Protein AF-A0A9P7ND23-F1 (afdb_monomer)

Secondary structure (DSSP, 8-state):
-------PPP-----------SEEEEEEEPSSSSEEEEEEE--GGGTT-B-HHHHHHHHHHHHHHHTTB-TTS-B-S------SSSS----EEEEEEEES-TT-S---B-HHHHTT--HHHHS--

Foldseek 3Di:
DDDDDDDDDDDDDDDDPPDDDQWDWDWAADPPAATAIEIAGEDQVQQSADDPRSVVVVVVVVVLLVVQADPVRDGPQPADDDPDDDDTRHHHPHYHYAHPHPVHSHPYHDVVVVVPDDPVRVDDD

Organism: NCBI:txid123648

Radius of gyration: 22.64 Å; Cα contacts (8 Å, |Δi|>4): 163; chains: 1; bounding box: 52×39×77 Å

Mean predicted aligned error: 10.16 Å

InterPro domains:
  IPR029045 ClpP/crotonase-like domain superfamily [SSF52096] (28-118)

pLDDT: mean 84.38, std 15.77, range [47.84, 98.0]

Structure (mmCIF, N/CA/C/O backbone):
data_AF-A0A9P7ND23-F1
#
_entry.id   AF-A0A9P7ND23-F1
#
loop_
_atom_site.group_PDB
_atom_site.id
_atom_site.type_symbol
_atom_site.label_atom_id
_atom_site.label_alt_id
_atom_site.label_comp_id
_atom_site.label_asym_id
_atom_site.label_entity_id
_atom_site.label_seq_id
_atom_site.pdbx_PDB_ins_code
_atom_site.Cartn_x
_atom_site.Cartn_y
_atom_site.Cartn_z
_atom_site.occupancy
_atom_site.B_iso_or_equiv
_atom_site.auth_seq_id
_atom_site.auth_comp_id
_atom_site.auth_asym_id
_atom_site.auth_atom_id
_atom_site.pdbx_PDB_model_num
ATOM 1 N N . MET A 1 1 ? 38.650 -11.842 58.873 1.00 49.19 1 MET A N 1
ATOM 2 C CA . MET A 1 1 ? 38.362 -11.085 57.631 1.00 49.19 1 MET A CA 1
ATOM 3 C C . MET A 1 1 ? 36.852 -11.036 57.439 1.00 49.19 1 MET A C 1
ATOM 5 O O . MET A 1 1 ? 36.263 -12.109 57.477 1.00 49.19 1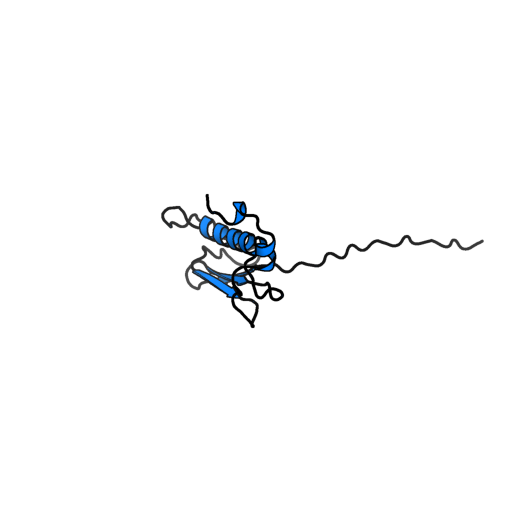 MET A O 1
ATOM 9 N N . PRO A 1 2 ? 36.202 -9.866 57.291 1.00 47.84 2 PRO A N 1
ATOM 10 C CA . PRO A 1 2 ? 34.762 -9.821 57.058 1.00 47.84 2 PRO A CA 1
ATOM 11 C C . PRO A 1 2 ? 34.450 -9.952 55.553 1.00 47.84 2 PRO A C 1
ATOM 13 O O . PRO A 1 2 ? 35.227 -9.461 54.726 1.00 47.84 2 PRO A O 1
ATOM 16 N N . PRO A 1 3 ? 33.336 -10.597 55.164 1.00 52.94 3 PRO A N 1
ATOM 17 C CA . PRO A 1 3 ? 32.960 -10.725 53.762 1.00 52.94 3 PRO A CA 1
ATOM 18 C C . PRO A 1 3 ? 32.367 -9.409 53.237 1.00 52.94 3 PRO A C 1
ATOM 20 O O . PRO A 1 3 ? 31.492 -8.801 53.850 1.00 52.94 3 PRO A O 1
ATOM 23 N N . ARG A 1 4 ? 32.853 -8.958 52.075 1.00 57.47 4 ARG A N 1
ATOM 24 C CA . ARG A 1 4 ? 32.335 -7.784 51.358 1.00 57.47 4 ARG A CA 1
ATOM 25 C C . ARG A 1 4 ? 31.085 -8.168 50.566 1.00 57.47 4 ARG A C 1
ATOM 27 O O . ARG A 1 4 ? 31.191 -8.825 49.533 1.00 57.47 4 ARG A O 1
ATOM 34 N N . ILE A 1 5 ? 29.918 -7.720 51.021 1.00 62.22 5 ILE A N 1
ATOM 35 C CA . ILE A 1 5 ? 28.655 -7.844 50.285 1.00 62.22 5 ILE A CA 1
ATOM 36 C C . ILE A 1 5 ? 28.653 -6.797 49.163 1.00 62.22 5 ILE A C 1
ATOM 38 O O . ILE A 1 5 ? 28.685 -5.594 49.418 1.00 62.22 5 ILE A O 1
ATOM 42 N N . ARG A 1 6 ? 28.668 -7.258 47.908 1.00 59.56 6 ARG A N 1
ATOM 43 C CA . ARG A 1 6 ? 28.548 -6.400 46.724 1.00 59.56 6 ARG A CA 1
ATOM 44 C C . ARG A 1 6 ? 27.066 -6.176 46.431 1.00 59.56 6 ARG A C 1
ATOM 46 O O . ARG A 1 6 ? 26.382 -7.099 46.002 1.00 59.56 6 ARG A O 1
ATOM 53 N N . PHE A 1 7 ? 26.583 -4.957 46.638 1.00 60.25 7 PHE A N 1
ATOM 54 C CA . PHE A 1 7 ? 25.264 -4.548 46.163 1.00 60.25 7 PHE A CA 1
ATOM 55 C C . PHE A 1 7 ? 25.325 -4.364 44.642 1.00 60.25 7 PHE A C 1
ATOM 57 O O . PHE A 1 7 ? 25.979 -3.448 44.144 1.00 60.25 7 PHE A O 1
ATOM 64 N N . ALA A 1 8 ? 24.690 -5.269 43.899 1.00 66.56 8 ALA A N 1
ATOM 65 C CA . ALA A 1 8 ? 24.500 -5.116 42.464 1.00 66.56 8 ALA A CA 1
ATOM 66 C C . ALA A 1 8 ? 23.408 -4.065 42.217 1.00 66.56 8 ALA A C 1
ATOM 68 O O . ALA A 1 8 ? 22.288 -4.200 42.710 1.00 66.56 8 ALA A O 1
ATOM 69 N N . LEU A 1 9 ? 23.731 -3.013 41.463 1.00 66.81 9 LEU A N 1
ATOM 70 C CA . LEU A 1 9 ? 22.736 -2.039 41.018 1.00 66.81 9 LEU A CA 1
ATOM 71 C C . LEU A 1 9 ? 21.774 -2.711 40.021 1.00 66.81 9 LEU A C 1
ATOM 73 O O . LEU A 1 9 ? 22.235 -3.446 39.141 1.00 66.81 9 LEU A O 1
ATOM 77 N N . PRO A 1 10 ? 20.454 -2.467 40.114 1.00 59.09 10 PRO A N 1
ATOM 78 C CA . PRO A 1 10 ? 19.498 -3.033 39.176 1.00 59.09 10 PRO A CA 1
ATOM 79 C C . PRO A 1 10 ? 19.748 -2.457 37.781 1.00 59.09 10 PRO A C 1
ATOM 81 O O . PRO A 1 10 ? 19.634 -1.256 37.532 1.00 59.09 10 PRO A O 1
ATOM 84 N N . ARG A 1 11 ? 20.105 -3.342 36.853 1.00 63.69 11 ARG A N 1
ATOM 85 C CA . ARG A 1 11 ? 20.298 -3.028 35.441 1.00 63.69 11 ARG A CA 1
ATOM 86 C C . ARG A 1 11 ? 18.915 -2.759 34.832 1.00 63.69 11 ARG A C 1
ATOM 88 O O . ARG A 1 11 ? 18.115 -3.681 34.704 1.00 63.69 11 ARG A O 1
ATOM 95 N N . ARG A 1 12 ? 18.604 -1.499 34.499 1.00 58.94 12 ARG A N 1
ATOM 96 C CA . ARG A 1 12 ? 17.378 -1.146 33.761 1.00 58.94 12 ARG A CA 1
ATOM 97 C C . ARG A 1 12 ? 17.427 -1.808 32.384 1.00 58.94 12 ARG A C 1
ATOM 99 O O . ARG A 1 12 ? 18.255 -1.447 31.553 1.00 58.94 12 ARG A O 1
ATOM 106 N N . VAL A 1 13 ? 16.553 -2.784 32.164 1.00 62.03 13 VAL A N 1
ATOM 107 C CA . VAL A 1 13 ? 16.319 -3.386 30.851 1.00 62.03 13 VAL A CA 1
ATOM 108 C C . VAL A 1 13 ? 15.270 -2.533 30.148 1.00 62.03 13 VAL A C 1
ATOM 110 O O . VAL A 1 13 ? 14.123 -2.470 30.586 1.00 62.03 13 VAL A O 1
ATOM 113 N N . PHE A 1 14 ? 15.666 -1.841 29.084 1.00 51.94 14 PHE A N 1
ATOM 114 C CA . PHE A 1 14 ? 14.721 -1.191 28.184 1.00 51.94 14 PHE A CA 1
ATOM 115 C C . PHE A 1 14 ? 14.143 -2.269 27.263 1.00 51.94 14 PHE A C 1
ATOM 117 O O . PHE A 1 14 ? 14.825 -2.752 26.362 1.00 51.94 14 PHE A O 1
ATOM 124 N N . TYR A 1 15 ? 12.905 -2.689 27.522 1.00 55.56 15 TYR A N 1
ATOM 125 C CA . TYR A 1 15 ? 12.157 -3.535 26.597 1.00 55.56 15 TYR A CA 1
ATOM 126 C C . TYR A 1 15 ? 11.681 -2.665 25.429 1.00 55.56 15 TYR A C 1
ATOM 128 O O . TYR A 1 15 ? 10.770 -1.856 25.585 1.00 55.56 15 TYR A O 1
ATOM 136 N N . SER A 1 16 ? 12.317 -2.812 24.267 1.00 52.41 16 SER A N 1
ATOM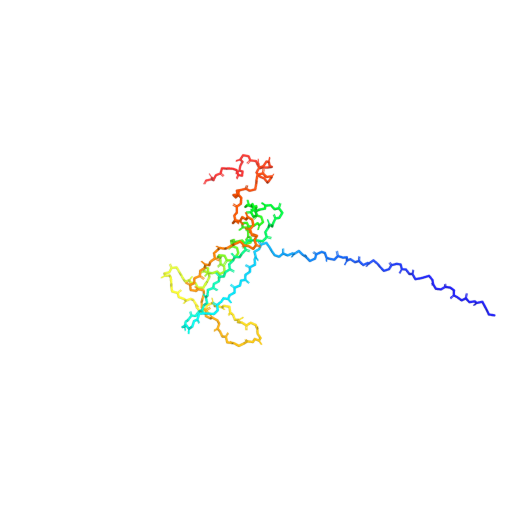 137 C CA . SER A 1 16 ? 11.774 -2.307 23.006 1.00 52.41 16 SER A CA 1
ATOM 138 C C . SER A 1 16 ? 10.685 -3.277 22.555 1.00 52.41 16 SER A C 1
ATOM 140 O O . SER A 1 16 ? 10.975 -4.434 22.253 1.00 52.41 16 SER A O 1
ATOM 142 N N . THR A 1 17 ? 9.423 -2.855 22.556 1.00 52.84 17 THR A N 1
ATOM 143 C CA . THR A 1 17 ? 8.368 -3.624 21.891 1.00 52.84 17 THR A CA 1
ATOM 144 C C . THR A 1 17 ? 8.593 -3.494 20.390 1.00 52.84 17 THR A C 1
ATOM 146 O O . THR A 1 17 ? 8.381 -2.416 19.832 1.00 52.84 17 THR A O 1
ATOM 149 N N . GLN A 1 18 ? 9.054 -4.568 19.745 1.00 56.03 18 GLN A N 1
ATOM 150 C CA . GLN A 1 18 ? 9.184 -4.625 18.292 1.00 56.03 18 GLN A CA 1
ATOM 151 C C . GLN A 1 18 ? 7.805 -4.329 17.689 1.00 56.03 18 GLN A C 1
ATOM 153 O O . GLN A 1 18 ? 6.852 -5.081 17.880 1.00 56.03 18 GLN A O 1
ATOM 158 N N . THR A 1 19 ? 7.671 -3.155 17.075 1.00 75.12 19 THR A N 1
ATOM 159 C CA . THR A 1 19 ? 6.424 -2.748 16.431 1.00 75.12 19 THR A CA 1
ATOM 160 C C . THR A 1 19 ? 6.444 -3.350 15.040 1.00 75.12 19 THR A C 1
ATOM 162 O O . THR A 1 19 ? 7.283 -2.980 14.222 1.00 75.12 19 THR A O 1
ATOM 165 N N . GLU A 1 20 ? 5.558 -4.314 14.803 1.00 84.56 20 GLU A N 1
ATOM 166 C CA . GLU A 1 20 ? 5.332 -4.876 13.473 1.00 84.56 20 GLU A CA 1
ATOM 167 C C . GLU A 1 20 ? 5.012 -3.752 12.473 1.00 84.56 20 GLU A C 1
ATOM 169 O O . GLU A 1 20 ? 4.304 -2.800 12.828 1.00 84.56 20 GLU A O 1
ATOM 174 N N . PRO A 1 21 ? 5.500 -3.841 11.226 1.00 93.50 21 PRO A N 1
ATOM 175 C CA . PRO A 1 21 ? 5.230 -2.818 10.231 1.00 93.50 21 PRO A CA 1
ATOM 176 C C . PRO A 1 21 ? 3.734 -2.781 9.890 1.00 93.50 21 PRO A C 1
ATOM 178 O O . PRO A 1 21 ? 3.061 -3.815 9.833 1.00 93.50 21 PRO A O 1
ATOM 181 N N . LEU A 1 22 ? 3.221 -1.571 9.640 1.00 95.69 22 LEU A N 1
ATOM 182 C CA . LEU A 1 22 ? 1.819 -1.341 9.264 1.00 95.69 22 LEU A CA 1
ATOM 183 C C . LEU A 1 22 ? 1.481 -1.923 7.883 1.00 95.69 22 LEU A C 1
ATOM 185 O O . LEU A 1 22 ? 0.323 -2.247 7.621 1.00 95.69 22 LEU A O 1
ATOM 189 N N . ILE A 1 23 ? 2.492 -2.042 7.019 1.00 96.94 23 ILE A N 1
ATOM 190 C CA . ILE A 1 23 ? 2.419 -2.640 5.688 1.00 96.94 23 ILE A CA 1
ATOM 191 C C . ILE A 1 23 ? 3.531 -3.675 5.587 1.00 96.94 23 ILE A C 1
ATOM 193 O O . ILE A 1 23 ? 4.695 -3.362 5.833 1.00 96.94 23 ILE A O 1
ATOM 197 N N . ARG A 1 24 ? 3.179 -4.908 5.235 1.00 96.31 24 ARG A N 1
ATOM 198 C CA . ARG A 1 24 ? 4.152 -5.951 4.908 1.00 96.31 24 ARG A CA 1
ATOM 199 C C . ARG A 1 24 ? 4.425 -5.905 3.414 1.00 96.31 24 ARG A C 1
ATOM 201 O O . ARG A 1 24 ? 3.486 -5.860 2.624 1.00 96.31 24 ARG A O 1
ATOM 208 N N . V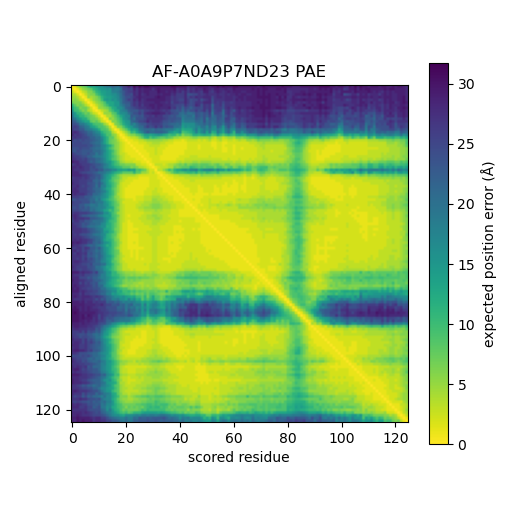AL A 1 25 ? 5.700 -5.903 3.046 1.00 95.75 25 VAL A N 1
ATOM 209 C CA . VAL A 1 25 ? 6.141 -5.841 1.651 1.00 95.75 25 VAL A CA 1
ATOM 210 C C . VAL A 1 25 ? 6.737 -7.187 1.274 1.00 95.75 25 VAL A C 1
ATOM 212 O O . VAL A 1 25 ? 7.714 -7.622 1.880 1.00 95.75 25 VAL A O 1
ATOM 215 N N . THR A 1 26 ? 6.166 -7.825 0.258 1.00 95.12 26 THR A N 1
ATOM 216 C CA . THR A 1 26 ? 6.697 -9.061 -0.325 1.00 95.12 26 THR A CA 1
ATOM 217 C C . THR A 1 26 ? 6.935 -8.842 -1.810 1.00 95.12 26 THR A C 1
ATOM 219 O O . THR A 1 26 ? 6.023 -8.444 -2.530 1.00 95.12 26 THR A O 1
ATOM 222 N N . ASN A 1 27 ? 8.147 -9.114 -2.289 1.00 93.25 27 ASN A N 1
ATOM 223 C CA . ASN A 1 27 ? 8.471 -9.030 -3.712 1.00 93.25 27 ASN A CA 1
ATOM 224 C C . ASN A 1 27 ? 8.549 -10.446 -4.289 1.00 93.25 27 ASN A C 1
ATOM 226 O O . ASN A 1 27 ? 9.359 -11.261 -3.851 1.00 93.25 27 ASN A O 1
ATOM 230 N N . LEU A 1 28 ? 7.692 -10.741 -5.263 1.00 91.88 28 LEU A N 1
ATOM 231 C CA . LEU A 1 28 ? 7.637 -12.020 -5.960 1.00 91.88 28 LEU A CA 1
ATOM 232 C C . LEU A 1 28 ? 8.304 -11.863 -7.323 1.00 91.88 28 LEU A C 1
ATOM 234 O O . LEU A 1 28 ? 7.823 -11.103 -8.165 1.00 91.88 28 LEU A O 1
ATOM 238 N N . ARG A 1 29 ? 9.407 -12.575 -7.557 1.00 89.69 29 ARG A N 1
ATOM 239 C CA . ARG A 1 29 ? 10.116 -12.502 -8.840 1.00 89.69 29 ARG A CA 1
ATOM 240 C C . ARG A 1 29 ? 9.234 -12.968 -9.991 1.00 89.69 2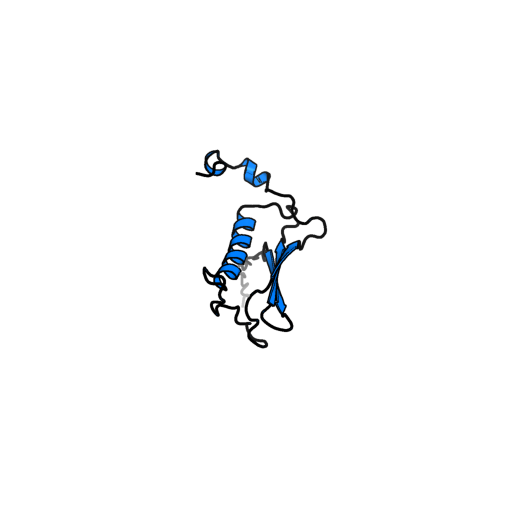9 ARG A C 1
ATOM 242 O O . ARG A 1 29 ? 8.599 -14.020 -9.904 1.00 89.69 29 ARG A O 1
ATOM 249 N N . ALA A 1 30 ? 9.228 -12.200 -11.076 1.00 85.56 30 ALA A N 1
ATOM 250 C CA . ALA A 1 30 ? 8.566 -12.607 -12.304 1.00 85.56 30 ALA A CA 1
ATOM 251 C C . ALA A 1 30 ? 9.508 -13.493 -13.150 1.00 85.56 30 ALA A C 1
ATOM 253 O O . ALA A 1 30 ? 10.721 -13.291 -13.120 1.00 85.56 30 ALA A O 1
ATOM 254 N N . PRO A 1 31 ? 8.983 -14.452 -13.939 1.00 81.62 31 PRO A N 1
ATOM 255 C CA . PRO A 1 31 ? 9.816 -15.324 -14.774 1.00 81.62 31 PRO A CA 1
ATOM 256 C C . PRO A 1 31 ? 10.586 -14.615 -15.898 1.00 81.62 31 PRO A C 1
ATOM 258 O O . PRO A 1 31 ? 11.568 -15.160 -16.390 1.00 81.62 31 PRO A O 1
ATOM 261 N N . SER A 1 32 ? 10.112 -13.451 -16.354 1.00 78.94 32 SER A N 1
ATOM 262 C CA . SER A 1 32 ? 10.650 -12.749 -17.526 1.00 78.94 32 SER A CA 1
ATOM 263 C C . SER A 1 32 ? 11.455 -11.509 -17.147 1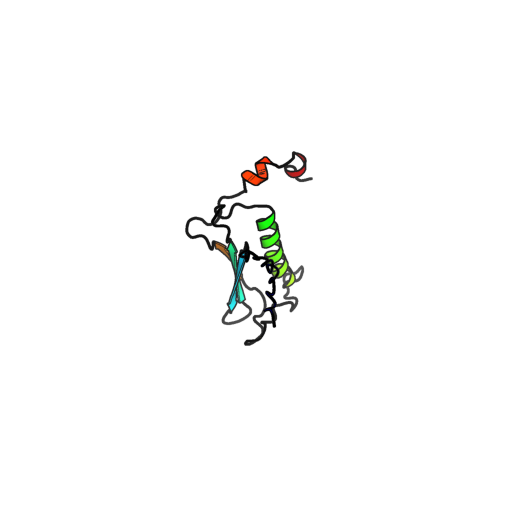.00 78.94 32 SER A C 1
ATOM 265 O O . SER A 1 32 ? 12.654 -11.455 -17.401 1.00 78.94 32 SER A O 1
ATOM 267 N N . THR A 1 33 ? 10.804 -10.502 -16.564 1.00 85.38 33 THR A N 1
ATOM 268 C CA . THR A 1 33 ? 11.437 -9.245 -16.159 1.00 85.38 33 THR A CA 1
ATOM 269 C C . THR A 1 33 ? 10.783 -8.696 -14.901 1.00 85.38 33 THR A C 1
ATOM 271 O O . THR A 1 33 ? 9.559 -8.709 -14.765 1.00 85.38 33 THR A O 1
ATOM 274 N N . GLY A 1 34 ? 11.598 -8.143 -14.007 1.00 90.00 34 GLY A N 1
ATOM 275 C CA . GLY A 1 34 ? 11.086 -7.455 -12.834 1.00 90.00 34 GLY A CA 1
ATOM 276 C C . GLY A 1 34 ? 10.442 -8.372 -11.789 1.00 90.00 34 GLY A C 1
ATOM 277 O O . GLY A 1 34 ? 10.686 -9.580 -11.717 1.00 90.00 34 GLY A O 1
ATOM 278 N N . HIS A 1 35 ? 9.569 -7.777 -10.983 1.00 93.31 35 HIS A N 1
ATOM 279 C CA . HIS A 1 35 ? 8.841 -8.462 -9.922 1.00 93.31 35 HIS A CA 1
ATOM 280 C C . HIS A 1 35 ? 7.430 -7.919 -9.717 1.00 93.31 35 HIS A C 1
ATOM 282 O O . HIS A 1 35 ? 7.076 -6.823 -10.152 1.00 93.31 35 HIS A O 1
ATOM 288 N N . ILE A 1 36 ? 6.619 -8.705 -9.017 1.00 93.94 36 ILE A N 1
ATOM 289 C CA . ILE A 1 36 ? 5.330 -8.293 -8.471 1.00 93.94 36 ILE A CA 1
ATOM 290 C C . ILE A 1 36 ? 5.570 -7.867 -7.025 1.00 93.94 36 ILE A C 1
ATOM 292 O O . ILE A 1 36 ? 6.078 -8.653 -6.225 1.00 93.94 36 ILE A O 1
ATOM 296 N N . ARG A 1 37 ? 5.197 -6.639 -6.674 1.00 95.50 37 ARG A N 1
ATOM 297 C CA . ARG A 1 37 ? 5.265 -6.145 -5.298 1.00 95.50 37 ARG A CA 1
ATOM 298 C C . ARG A 1 37 ? 3.900 -6.313 -4.640 1.00 95.50 37 ARG A C 1
ATOM 300 O O . ARG A 1 37 ? 2.898 -5.815 -5.144 1.00 95.50 37 ARG A O 1
ATOM 307 N N . VAL A 1 38 ? 3.857 -7.022 -3.523 1.00 97.19 38 VAL A N 1
ATOM 308 C CA . VAL A 1 38 ? 2.653 -7.250 -2.721 1.00 97.19 38 VAL A CA 1
ATOM 309 C C . VAL A 1 38 ? 2.761 -6.410 -1.455 1.00 97.19 38 VAL A C 1
ATOM 311 O O . VAL A 1 38 ? 3.704 -6.578 -0.683 1.00 97.19 38 VAL A O 1
ATOM 314 N N . LEU A 1 39 ? 1.806 -5.502 -1.259 1.00 97.88 39 LEU A N 1
ATOM 315 C CA . LEU A 1 39 ? 1.670 -4.687 -0.056 1.00 97.88 39 LEU A CA 1
ATOM 316 C C . LEU A 1 39 ? 0.475 -5.189 0.747 1.00 97.88 39 LEU A C 1
ATOM 318 O O . LEU A 1 39 ? -0.671 -5.066 0.309 1.00 97.88 39 LEU A O 1
ATOM 322 N N . GLU A 1 40 ? 0.731 -5.736 1.927 1.00 98.00 40 GLU A N 1
ATOM 323 C CA . GLU A 1 40 ? -0.311 -6.268 2.799 1.00 98.00 40 GLU A CA 1
ATOM 324 C C . GLU A 1 40 ? -0.548 -5.341 3.993 1.00 98.00 40 GLU A C 1
ATOM 326 O O . GLU A 1 40 ? 0.353 -5.098 4.797 1.00 98.00 40 GLU A O 1
ATOM 331 N N . LEU A 1 41 ? -1.776 -4.842 4.143 1.00 97.75 41 LEU A N 1
ATOM 332 C CA . LEU A 1 41 ? -2.178 -4.035 5.296 1.00 97.75 41 LEU A CA 1
ATOM 333 C C . LEU A 1 41 ? -2.199 -4.907 6.567 1.00 97.75 41 LEU A C 1
ATOM 335 O O . LEU A 1 41 ? -2.869 -5.942 6.599 1.00 97.75 41 LEU A O 1
ATOM 339 N N . ASN A 1 42 ? -1.484 -4.488 7.616 1.00 96.62 42 ASN A N 1
ATOM 340 C CA . ASN A 1 42 ? -1.220 -5.290 8.817 1.00 96.62 42 ASN A CA 1
ATOM 341 C C . ASN A 1 42 ? -1.610 -4.556 10.117 1.00 96.62 42 ASN A C 1
ATOM 343 O O . ASN A 1 42 ? -0.813 -4.344 11.030 1.00 96.62 42 ASN A O 1
ATOM 347 N N . LEU A 1 43 ? -2.877 -4.162 10.208 1.00 93.62 43 LEU A N 1
ATOM 348 C CA . LEU A 1 43 ? -3.482 -3.470 11.350 1.00 93.62 43 LEU A CA 1
ATOM 349 C C . LEU A 1 43 ? -4.707 -4.249 11.876 1.00 93.62 43 LEU A C 1
ATOM 351 O O . LEU A 1 43 ? -5.840 -3.754 11.846 1.00 93.62 43 LEU A O 1
ATOM 355 N N . PRO A 1 44 ? -4.517 -5.467 12.422 1.00 93.56 44 PRO A N 1
ATOM 356 C CA . PRO A 1 44 ? -5.623 -6.332 12.847 1.00 93.56 44 PRO A CA 1
ATOM 357 C C . PRO A 1 44 ? -6.508 -5.687 13.920 1.00 93.56 44 PRO A C 1
ATOM 359 O O . PRO A 1 44 ? -7.732 -5.801 13.877 1.00 93.56 44 PRO A O 1
ATOM 362 N N . LYS A 1 45 ? -5.908 -4.938 14.855 1.00 92.88 45 LYS A N 1
ATOM 363 C CA . LYS A 1 45 ? -6.625 -4.286 15.967 1.00 92.88 45 LYS A CA 1
ATOM 364 C C . LYS A 1 45 ? -7.633 -3.232 15.506 1.00 92.88 45 LYS A C 1
ATOM 366 O O . LYS A 1 45 ? -8.606 -2.978 16.212 1.00 92.88 45 LYS A O 1
ATOM 371 N N . THR A 1 46 ? -7.398 -2.606 14.355 1.00 93.69 46 THR A N 1
ATOM 372 C CA . THR A 1 46 ? -8.273 -1.572 13.787 1.00 93.69 46 THR A CA 1
ATOM 373 C C . THR A 1 46 ? -8.929 -2.021 12.488 1.00 93.69 46 THR A C 1
ATOM 375 O O . THR A 1 46 ? -9.531 -1.196 11.811 1.00 93.69 46 THR A O 1
ATOM 378 N N . ARG A 1 47 ? -8.856 -3.317 12.139 1.00 95.25 47 ARG A N 1
ATOM 379 C CA . ARG A 1 47 ? -9.396 -3.864 10.882 1.00 95.25 47 ARG A CA 1
ATOM 380 C C . ARG A 1 47 ? -8.884 -3.104 9.651 1.00 95.25 47 ARG A C 1
ATOM 382 O O . ARG A 1 47 ? -9.652 -2.773 8.749 1.00 95.25 47 ARG A O 1
ATOM 389 N N . ASN A 1 48 ? -7.590 -2.775 9.654 1.00 96.56 48 ASN A N 1
ATOM 390 C CA . ASN A 1 48 ? -6.946 -1.955 8.626 1.00 96.56 48 ASN A CA 1
ATOM 391 C C . ASN A 1 48 ? -7.693 -0.637 8.363 1.00 96.56 48 ASN A C 1
ATOM 393 O O . ASN A 1 48 ? -7.868 -0.229 7.214 1.00 96.56 48 ASN A O 1
ATOM 397 N N . ALA A 1 49 ? -8.182 0.015 9.422 1.00 97.19 49 ALA A N 1
ATOM 398 C CA . ALA A 1 49 ? -8.718 1.360 9.300 1.00 97.19 49 ALA A CA 1
ATOM 399 C C . ALA A 1 49 ? -7.627 2.313 8.786 1.00 97.19 49 ALA A C 1
ATOM 401 O O . ALA A 1 49 ? -6.479 2.275 9.235 1.00 97.19 49 ALA A O 1
ATOM 402 N N . ILE A 1 50 ? -8.006 3.160 7.834 1.00 96.25 50 ILE A N 1
ATOM 403 C CA . ILE A 1 50 ? -7.137 4.104 7.141 1.00 96.25 50 ILE A CA 1
ATOM 404 C C . ILE A 1 50 ? -6.861 5.277 8.081 1.00 96.25 50 ILE A C 1
ATOM 406 O O . ILE A 1 50 ? -7.619 6.249 8.131 1.00 96.25 50 ILE A O 1
ATOM 410 N N . SER A 1 51 ? -5.787 5.133 8.852 1.00 95.44 51 SER A N 1
ATOM 411 C CA . SER A 1 51 ? -5.197 6.164 9.703 1.00 95.44 51 SER A CA 1
ATOM 412 C C . SER A 1 51 ? -4.176 7.005 8.936 1.00 95.44 51 SER A C 1
ATOM 414 O O . SER A 1 51 ? -3.686 6.603 7.875 1.00 95.44 51 SER A O 1
ATOM 416 N N . ARG A 1 52 ? -3.779 8.156 9.489 1.00 94.25 52 ARG A N 1
ATOM 417 C CA . ARG A 1 52 ? -2.693 8.981 8.922 1.00 94.25 52 ARG A CA 1
ATOM 418 C C . ARG A 1 52 ? -1.378 8.217 8.813 1.00 94.25 52 ARG A C 1
ATOM 420 O O . ARG A 1 52 ? -0.674 8.348 7.816 1.00 94.25 52 ARG A O 1
ATOM 427 N N . ALA A 1 53 ? -1.065 7.405 9.820 1.00 94.88 53 ALA A N 1
ATOM 428 C CA . ALA A 1 53 ? 0.142 6.587 9.826 1.00 94.88 53 ALA A CA 1
ATOM 429 C C . ALA A 1 53 ? 0.113 5.522 8.717 1.00 94.88 53 ALA A C 1
ATOM 431 O O . ALA A 1 53 ? 1.109 5.345 8.018 1.00 94.88 53 ALA A O 1
ATOM 432 N N . LEU A 1 54 ? -1.033 4.857 8.513 1.00 95.62 54 LEU A N 1
ATOM 433 C CA . LEU A 1 54 ? -1.181 3.879 7.435 1.00 95.62 54 LEU A CA 1
ATOM 434 C C . LEU A 1 54 ? -1.081 4.540 6.056 1.00 95.62 54 LEU A C 1
ATOM 436 O O . LEU A 1 54 ? -0.416 4.003 5.176 1.00 95.62 54 LEU A O 1
ATOM 440 N N . LEU A 1 55 ? -1.690 5.717 5.876 1.00 96.19 55 LEU A N 1
ATOM 441 C CA . LEU A 1 55 ? -1.576 6.488 4.635 1.00 96.19 55 LEU A CA 1
ATOM 442 C C . LEU A 1 55 ? -0.137 6.917 4.347 1.00 96.19 55 LEU A C 1
ATOM 444 O O . LEU A 1 55 ? 0.299 6.817 3.205 1.00 96.19 55 LEU A O 1
ATOM 448 N N . ALA A 1 56 ? 0.604 7.371 5.360 1.00 96.81 56 ALA A N 1
ATOM 449 C CA . ALA A 1 56 ? 2.007 7.741 5.204 1.00 96.81 56 ALA A CA 1
ATOM 450 C C . ALA A 1 56 ? 2.866 6.537 4.787 1.00 96.81 56 ALA A C 1
ATOM 452 O O . ALA A 1 56 ? 3.657 6.647 3.852 1.00 96.81 56 ALA A O 1
ATOM 453 N N . ALA A 1 57 ? 2.662 5.380 5.426 1.00 96.56 57 ALA A N 1
ATOM 454 C CA . ALA A 1 57 ? 3.348 4.144 5.058 1.00 96.56 57 ALA A CA 1
ATOM 455 C C . ALA A 1 57 ? 3.005 3.710 3.623 1.00 96.56 57 ALA A C 1
ATOM 457 O O . ALA A 1 57 ? 3.902 3.437 2.833 1.00 96.56 57 ALA A O 1
ATOM 458 N N . LEU A 1 58 ? 1.717 3.707 3.258 1.00 97.00 58 LEU A N 1
ATOM 459 C CA . LEU A 1 58 ? 1.272 3.299 1.921 1.00 97.00 58 LEU A CA 1
ATOM 460 C C . LEU A 1 58 ? 1.815 4.235 0.845 1.00 97.00 58 LEU A C 1
ATOM 462 O O . LEU A 1 58 ? 2.249 3.779 -0.208 1.00 97.00 58 LEU A O 1
ATOM 466 N N . ARG A 1 59 ? 1.819 5.540 1.124 1.00 97.44 59 ARG A N 1
ATOM 467 C CA . ARG A 1 59 ? 2.368 6.546 0.221 1.00 97.44 59 ARG A CA 1
ATOM 468 C C . ARG A 1 59 ? 3.861 6.348 -0.005 1.00 97.44 59 ARG A C 1
ATOM 470 O O . ARG A 1 59 ? 4.274 6.407 -1.150 1.00 97.44 59 ARG A O 1
ATOM 477 N N . SER A 1 60 ? 4.632 6.046 1.041 1.00 96.75 60 SER A N 1
ATOM 478 C CA . SER A 1 60 ? 6.059 5.735 0.892 1.00 96.75 60 SER A CA 1
ATOM 479 C C . SER A 1 60 ? 6.284 4.574 -0.080 1.00 96.75 60 SER A C 1
ATOM 481 O O . SER A 1 60 ? 7.095 4.691 -0.989 1.00 96.75 60 SER A O 1
ATOM 483 N N . GLU A 1 61 ? 5.524 3.484 0.052 1.00 96.25 61 GLU A N 1
ATOM 484 C CA . GLU A 1 61 ? 5.666 2.321 -0.836 1.00 96.25 61 GLU A CA 1
ATOM 485 C C . GLU A 1 61 ? 5.226 2.607 -2.279 1.00 96.25 61 GLU A C 1
ATOM 487 O O . GLU A 1 61 ? 5.814 2.085 -3.227 1.00 96.25 61 GLU A O 1
ATOM 492 N N . VAL A 1 62 ? 4.192 3.435 -2.465 1.00 96.31 62 VAL A N 1
ATOM 493 C CA . VAL A 1 62 ? 3.737 3.863 -3.797 1.00 96.31 62 VAL A CA 1
ATOM 494 C C . VAL A 1 62 ? 4.747 4.812 -4.439 1.00 96.31 62 VAL A C 1
ATOM 496 O O . VAL A 1 62 ? 5.070 4.641 -5.611 1.00 96.31 62 VAL A O 1
ATOM 499 N N . ASP A 1 63 ? 5.286 5.767 -3.682 1.00 9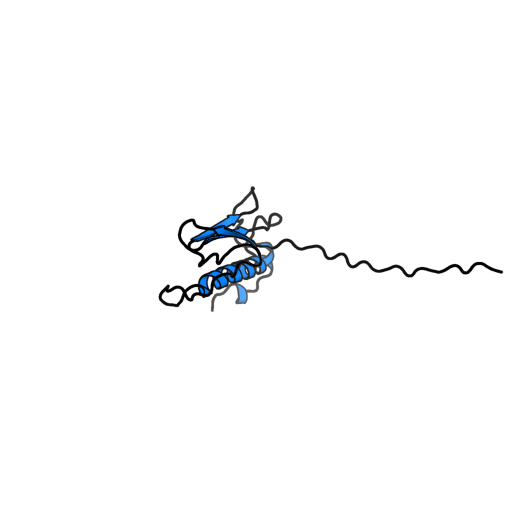5.69 63 ASP A N 1
ATOM 500 C CA . ASP A 1 63 ? 6.324 6.687 -4.149 1.00 95.69 63 ASP A CA 1
ATOM 501 C C . ASP A 1 63 ? 7.603 5.909 -4.521 1.00 95.69 63 ASP A C 1
ATOM 503 O O . ASP A 1 63 ? 8.255 6.214 -5.520 1.00 95.69 63 ASP A O 1
ATOM 507 N N . ASP A 1 64 ? 7.931 4.842 -3.787 1.00 94.38 64 ASP A N 1
ATOM 508 C CA . ASP A 1 64 ? 9.030 3.927 -4.115 1.00 94.38 64 ASP A CA 1
ATOM 509 C C . ASP A 1 64 ? 8.826 3.195 -5.443 1.00 94.38 64 ASP A C 1
ATOM 511 O O . ASP A 1 64 ? 9.790 3.012 -6.187 1.00 94.38 64 ASP A O 1
ATOM 515 N N . VAL A 1 65 ? 7.595 2.790 -5.767 1.00 94.19 65 VAL A N 1
ATOM 516 C CA . VAL A 1 65 ? 7.259 2.210 -7.079 1.00 94.19 65 VAL A CA 1
ATOM 517 C C . VAL A 1 65 ? 7.292 3.280 -8.168 1.00 94.19 65 VAL A C 1
ATOM 519 O O . VAL A 1 65 ? 7.855 3.048 -9.235 1.00 94.19 65 VAL A O 1
ATOM 522 N N . GLN A 1 66 ? 6.751 4.468 -7.893 1.00 94.25 66 GLN A N 1
ATOM 523 C CA . GLN A 1 66 ? 6.718 5.583 -8.837 1.00 94.25 66 GLN A CA 1
ATOM 524 C C . GLN A 1 66 ? 8.127 5.996 -9.279 1.00 94.25 66 GLN A C 1
ATOM 526 O O . GLN A 1 66 ? 8.343 6.240 -10.459 1.00 94.25 66 GLN A O 1
ATOM 531 N N . ARG A 1 67 ? 9.109 6.030 -8.366 1.00 93.75 67 ARG A N 1
ATOM 532 C CA . ARG A 1 67 ? 10.506 6.402 -8.677 1.00 93.75 67 ARG A CA 1
ATOM 533 C C . ARG A 1 67 ? 11.205 5.464 -9.671 1.00 93.75 67 ARG A C 1
ATOM 535 O O . ARG A 1 67 ? 12.214 5.850 -10.263 1.00 93.75 67 ARG A O 1
ATOM 542 N N . GLN A 1 68 ? 10.669 4.263 -9.876 1.00 92.75 68 GLN A N 1
ATOM 543 C CA . GLN A 1 68 ? 11.188 3.283 -10.838 1.00 92.75 68 GLN A CA 1
ATOM 544 C C . GLN A 1 68 ? 10.833 3.651 -12.287 1.00 92.75 68 GLN A C 1
ATOM 546 O O . GLN A 1 68 ? 11.386 3.068 -13.222 1.00 92.75 68 GLN A O 1
ATOM 551 N N . TYR A 1 69 ? 9.931 4.622 -12.471 1.00 94.12 69 TYR A N 1
ATOM 552 C CA . TYR A 1 69 ? 9.418 5.050 -13.764 1.00 94.12 69 TYR A CA 1
ATOM 553 C C . TYR A 1 69 ? 9.516 6.571 -13.935 1.00 94.12 69 TYR A C 1
ATOM 555 O O . TYR A 1 69 ? 9.271 7.357 -13.020 1.00 94.12 69 TYR A O 1
ATOM 563 N N . GLY A 1 70 ? 9.896 6.997 -15.136 1.00 92.50 70 GLY A N 1
ATOM 564 C CA . GLY A 1 70 ? 9.921 8.395 -15.539 1.00 92.50 70 GLY A CA 1
ATOM 565 C C . GLY A 1 70 ? 8.517 8.945 -15.822 1.00 92.50 70 GLY A C 1
ATOM 566 O O . GLY A 1 70 ? 7.540 8.193 -15.832 1.00 92.50 70 GLY A O 1
ATOM 567 N N . PRO A 1 71 ? 8.399 10.253 -16.108 1.00 91.62 71 PRO A N 1
ATOM 568 C CA . PRO A 1 71 ? 7.113 10.901 -16.392 1.00 91.62 71 PRO A CA 1
ATOM 569 C C . PRO A 1 71 ? 6.380 10.292 -17.598 1.00 91.62 71 PRO A C 1
ATOM 571 O O . PRO A 1 71 ? 5.154 10.254 -17.607 1.00 91.62 71 PRO A O 1
ATOM 574 N N . ASP A 1 72 ? 7.125 9.754 -18.567 1.00 92.44 72 ASP A N 1
ATOM 575 C CA . ASP A 1 72 ? 6.591 9.111 -19.774 1.00 92.44 72 ASP A CA 1
ATOM 576 C C . ASP A 1 72 ? 6.439 7.582 -19.629 1.00 92.44 72 ASP A C 1
ATOM 578 O O . ASP A 1 72 ? 6.278 6.869 -20.619 1.00 92.44 72 ASP A O 1
ATOM 582 N N . GLY A 1 73 ? 6.548 7.049 -18.405 1.00 88.50 73 GLY A N 1
ATOM 583 C CA . GLY A 1 73 ? 6.421 5.616 -18.116 1.00 88.50 73 GLY A CA 1
ATOM 584 C C . GLY A 1 73 ? 7.644 4.763 -18.473 1.00 88.50 73 GLY A C 1
ATOM 585 O O . GLY A 1 73 ? 7.569 3.539 -18.410 1.00 88.50 73 GLY A O 1
ATOM 586 N N . GLN A 1 74 ? 8.771 5.381 -18.837 1.00 91.62 74 GLN A N 1
ATOM 587 C CA . GLN A 1 74 ? 10.029 4.676 -19.112 1.00 91.62 74 GLN A CA 1
ATOM 588 C C . GLN A 1 74 ? 10.706 4.220 -17.817 1.00 91.62 74 GLN A C 1
ATOM 590 O O . GLN A 1 74 ? 10.701 4.950 -16.829 1.00 91.62 74 GLN A O 1
ATOM 595 N N . GLU A 1 75 ? 11.324 3.043 -17.823 1.00 90.94 75 GLU A N 1
ATOM 596 C CA . GLU A 1 75 ? 12.091 2.538 -16.679 1.00 90.94 75 GLU A CA 1
ATOM 597 C C . GLU A 1 75 ? 13.326 3.414 -16.430 1.00 90.94 75 GLU A C 1
ATOM 599 O O . GLU A 1 75 ? 14.098 3.696 -17.346 1.00 90.94 75 GLU A O 1
ATOM 604 N N . THR A 1 76 ? 13.527 3.847 -15.185 1.00 88.56 76 THR A N 1
ATOM 605 C CA . THR A 1 76 ? 14.661 4.713 -14.809 1.00 88.56 76 THR A CA 1
ATOM 606 C C . THR A 1 76 ? 15.925 3.927 -14.457 1.00 88.56 76 THR A C 1
ATOM 608 O O . THR A 1 76 ? 16.960 4.530 -14.180 1.00 88.56 76 THR A O 1
ATOM 611 N N . GLY A 1 77 ? 15.848 2.591 -14.425 1.00 80.94 77 GLY A N 1
ATOM 612 C CA . GLY A 1 77 ? 16.907 1.715 -13.912 1.00 80.94 77 GLY A CA 1
ATOM 613 C C . GLY A 1 77 ? 17.055 1.753 -12.386 1.00 80.94 77 GLY A C 1
ATOM 614 O O . GLY A 1 77 ? 17.897 1.049 -11.837 1.00 80.94 77 GLY A O 1
ATOM 615 N N . LEU A 1 78 ? 16.243 2.555 -11.685 1.00 75.00 78 LEU A N 1
ATOM 616 C CA . LEU A 1 78 ? 16.190 2.591 -10.226 1.00 75.00 78 LEU A CA 1
ATOM 617 C C . LEU A 1 78 ? 15.304 1.442 -9.739 1.00 75.00 78 LEU A C 1
ATOM 619 O O . LEU A 1 78 ? 14.097 1.605 -9.561 1.00 75.00 78 LEU A O 1
ATOM 623 N N . HIS A 1 79 ? 15.893 0.265 -9.552 1.00 72.12 79 HIS A N 1
ATOM 624 C CA . HIS A 1 79 ? 15.210 -0.915 -9.021 1.00 72.12 79 HIS A CA 1
ATOM 625 C C . HIS A 1 79 ? 15.890 -1.395 -7.739 1.00 72.12 79 HIS A C 1
ATOM 627 O O . HIS A 1 79 ? 17.002 -0.983 -7.414 1.00 72.12 79 HIS A O 1
ATOM 633 N N . LEU A 1 80 ? 15.177 -2.198 -6.950 1.00 65.62 80 L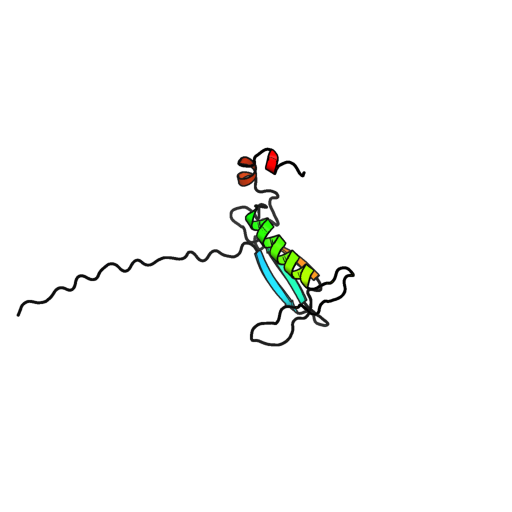EU A N 1
ATOM 634 C CA . LEU A 1 80 ? 15.689 -2.692 -5.674 1.00 65.62 80 LEU A CA 1
ATOM 635 C C . LEU A 1 80 ? 16.883 -3.607 -5.937 1.00 65.62 80 LEU A C 1
ATOM 637 O O . LEU A 1 80 ? 16.713 -4.714 -6.446 1.00 65.62 80 LEU A O 1
ATOM 641 N N . GLU A 1 81 ? 18.071 -3.167 -5.537 1.00 59.69 81 GLU A N 1
ATOM 642 C CA . GLU A 1 81 ? 19.221 -4.056 -5.456 1.00 59.69 81 GLU A CA 1
ATOM 643 C C . GLU A 1 81 ? 18.968 -5.053 -4.327 1.00 59.69 81 GLU A C 1
ATOM 645 O O . GLU A 1 81 ? 18.890 -4.697 -3.146 1.00 59.69 81 GLU A O 1
ATOM 650 N N . GLU A 1 82 ? 18.757 -6.315 -4.694 1.00 59.31 82 GLU A N 1
ATOM 651 C CA . GLU A 1 82 ? 18.513 -7.353 -3.711 1.00 59.31 82 GLU A CA 1
ATOM 652 C C . GLU A 1 82 ? 19.754 -7.511 -2.828 1.00 59.31 82 GLU A C 1
ATOM 654 O O . GLU A 1 82 ? 20.859 -7.831 -3.277 1.00 59.31 82 GLU A O 1
ATOM 659 N N . SER A 1 83 ? 19.563 -7.265 -1.536 1.00 53.88 83 SER A N 1
ATOM 660 C CA . SER A 1 83 ? 20.606 -7.438 -0.541 1.00 53.88 83 SER A CA 1
ATOM 661 C C . SER A 1 83 ? 20.902 -8.934 -0.380 1.00 53.88 83 SER A C 1
ATOM 663 O O . SER A 1 83 ? 20.049 -9.711 0.037 1.00 53.88 83 SER A O 1
ATOM 665 N N . SER A 1 84 ? 22.137 -9.293 -0.731 1.00 51.50 84 SER A N 1
ATOM 666 C CA . SER A 1 84 ? 22.911 -10.475 -0.318 1.00 51.50 84 SER A CA 1
ATOM 667 C C . SER A 1 84 ? 22.555 -11.890 -0.805 1.00 51.50 84 SER A C 1
ATOM 669 O O . SER A 1 84 ? 23.330 -12.794 -0.488 1.00 51.50 84 SER A O 1
ATOM 671 N N . ALA A 1 85 ? 21.529 -12.135 -1.632 1.00 51.53 85 ALA A N 1
ATOM 672 C CA . ALA A 1 85 ? 21.325 -13.486 -2.190 1.00 51.53 85 ALA A CA 1
ATOM 673 C C . ALA A 1 85 ? 20.556 -13.552 -3.527 1.00 51.53 85 ALA A C 1
ATOM 675 O O . ALA A 1 85 ? 19.500 -14.168 -3.617 1.00 51.53 85 ALA A O 1
ATOM 676 N N . GLY A 1 86 ? 21.173 -13.046 -4.601 1.00 50.94 86 GLY A N 1
ATOM 677 C CA . GLY A 1 86 ? 20.987 -13.627 -5.936 1.00 50.94 86 GLY A CA 1
ATOM 678 C C . GLY A 1 86 ? 20.238 -12.793 -6.973 1.00 50.94 86 GLY A C 1
ATOM 679 O O . GLY A 1 86 ? 19.218 -13.246 -7.474 1.00 50.94 86 GLY A O 1
ATOM 680 N N . GLY A 1 87 ? 20.821 -11.683 -7.420 1.00 57.09 87 GLY A N 1
ATOM 681 C CA . GLY A 1 87 ? 20.496 -11.052 -8.707 1.00 57.09 87 GLY A CA 1
ATOM 682 C C . GLY A 1 87 ? 19.515 -9.883 -8.629 1.00 57.09 87 GLY A C 1
ATOM 683 O O . GLY A 1 87 ? 18.676 -9.816 -7.739 1.00 57.09 87 GLY A O 1
ATOM 684 N N . ASP A 1 88 ? 19.654 -8.963 -9.583 1.00 64.19 88 ASP A N 1
ATOM 685 C CA . ASP A 1 88 ? 18.757 -7.824 -9.763 1.00 64.19 88 ASP A CA 1
ATOM 686 C C . ASP A 1 88 ? 17.321 -8.313 -10.015 1.00 64.19 88 ASP A C 1
ATOM 688 O O . ASP A 1 88 ? 17.064 -9.122 -10.911 1.00 64.19 88 ASP A O 1
ATOM 692 N N . VAL A 1 89 ? 16.385 -7.849 -9.187 1.00 74.62 89 VAL A N 1
ATOM 693 C CA . VAL A 1 89 ? 14.970 -8.244 -9.228 1.00 74.62 89 VAL A CA 1
ATOM 694 C C . VAL A 1 89 ? 14.202 -7.417 -10.263 1.00 74.62 89 VAL A C 1
ATOM 696 O O . VAL A 1 89 ? 13.021 -7.670 -10.493 1.00 74.62 89 VAL A O 1
ATOM 699 N N . GLY A 1 90 ? 14.860 -6.447 -10.913 1.00 86.56 90 GLY A N 1
ATOM 700 C CA . GLY A 1 90 ? 14.284 -5.561 -11.919 1.00 86.56 90 GLY A CA 1
ATOM 701 C C . GLY A 1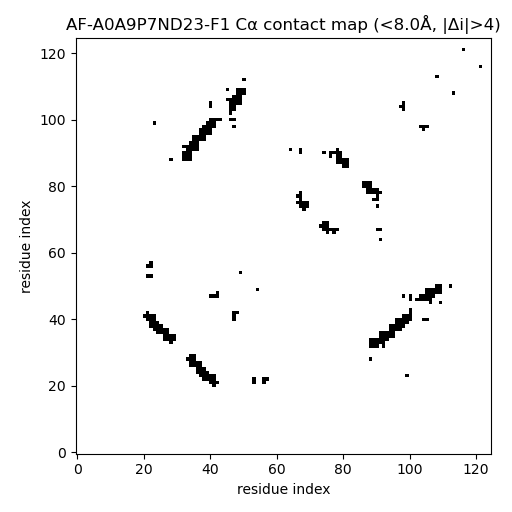 90 ? 13.107 -4.719 -11.391 1.00 86.56 90 GLY A C 1
ATOM 702 O O . GLY A 1 90 ? 12.816 -4.720 -10.190 1.00 86.56 90 GLY A O 1
ATOM 703 N N . PRO A 1 91 ? 12.386 -3.999 -12.271 1.00 92.19 91 PRO A N 1
ATOM 704 C CA . PRO A 1 91 ? 11.307 -3.105 -11.858 1.00 92.19 91 PRO A CA 1
ATOM 705 C C . PRO A 1 91 ? 10.095 -3.825 -11.278 1.00 92.19 91 PRO A C 1
ATOM 707 O O . PRO A 1 91 ? 9.805 -4.978 -11.595 1.00 92.19 91 PRO A O 1
ATOM 710 N N . THR A 1 92 ? 9.292 -3.082 -10.526 1.00 93.69 92 THR A N 1
ATOM 711 C CA . THR A 1 92 ? 7.940 -3.489 -10.142 1.00 93.69 92 THR A CA 1
ATOM 712 C C . THR A 1 92 ? 7.053 -3.487 -11.383 1.00 93.69 92 THR A C 1
ATOM 714 O O . THR A 1 92 ? 6.723 -2.426 -11.909 1.00 93.69 92 THR A O 1
ATOM 717 N N . ARG A 1 93 ? 6.650 -4.665 -11.862 1.00 93.31 93 ARG A N 1
ATOM 718 C CA . ARG A 1 93 ? 5.763 -4.835 -13.028 1.00 93.31 93 ARG A CA 1
ATOM 719 C C . ARG A 1 93 ? 4.286 -4.817 -12.668 1.00 93.31 93 ARG A C 1
ATOM 721 O O . ARG A 1 93 ? 3.456 -4.453 -13.492 1.00 93.31 93 ARG A O 1
ATOM 728 N N . ALA A 1 94 ? 3.965 -5.220 -11.446 1.00 94.06 94 ALA A N 1
ATOM 729 C CA . ALA A 1 94 ? 2.616 -5.177 -10.913 1.00 94.06 94 ALA A CA 1
ATOM 730 C C . ALA A 1 94 ? 2.662 -4.907 -9.410 1.00 94.06 94 ALA A C 1
ATOM 732 O O . ALA A 1 94 ? 3.552 -5.395 -8.711 1.00 94.06 94 ALA A O 1
ATOM 733 N N . LEU A 1 95 ? 1.679 -4.149 -8.930 1.00 95.94 95 LEU A N 1
ATOM 734 C CA . LEU A 1 95 ? 1.461 -3.882 -7.516 1.00 95.94 95 LEU A CA 1
ATOM 735 C C . LEU A 1 95 ? 0.164 -4.567 -7.082 1.00 95.94 95 LEU A C 1
ATOM 737 O O . LEU A 1 95 ? -0.892 -4.318 -7.662 1.00 95.94 95 LEU A O 1
ATOM 741 N N . VAL A 1 96 ? 0.237 -5.413 -6.059 1.00 97.81 96 VAL A N 1
ATOM 742 C CA . VAL A 1 96 ? -0.930 -6.047 -5.440 1.00 97.81 96 VAL A CA 1
ATOM 743 C C . VAL A 1 96 ? -1.135 -5.431 -4.067 1.00 97.81 96 VAL A C 1
ATOM 745 O O . VAL A 1 96 ? -0.244 -5.480 -3.223 1.00 97.81 96 VAL A O 1
ATOM 748 N N . LEU A 1 97 ? -2.320 -4.871 -3.835 1.00 97.88 97 LEU A N 1
ATOM 749 C CA . LEU A 1 97 ? -2.749 -4.445 -2.507 1.00 97.88 97 LEU A CA 1
ATOM 750 C C . LEU A 1 97 ? -3.584 -5.561 -1.880 1.00 97.88 97 LEU A C 1
ATOM 752 O O . LEU A 1 97 ? -4.586 -5.987 -2.454 1.00 97.88 97 LEU A O 1
ATOM 756 N N . ALA A 1 98 ? -3.173 -6.021 -0.705 1.00 97.88 98 ALA A N 1
ATOM 757 C CA . ALA A 1 98 ? -3.787 -7.130 0.013 1.00 97.88 98 ALA A CA 1
ATOM 758 C C . ALA A 1 98 ? -3.920 -6.814 1.512 1.00 97.88 98 ALA A C 1
ATOM 760 O O . ALA A 1 98 ? -3.526 -5.750 1.992 1.00 97.88 98 ALA A O 1
ATOM 761 N N . SER A 1 99 ? -4.506 -7.740 2.267 1.00 97.81 99 SER A N 1
ATOM 762 C CA . SER A 1 99 ? -4.622 -7.649 3.720 1.00 97.81 99 SER A CA 1
ATOM 763 C C . SER A 1 99 ? -3.937 -8.844 4.357 1.00 97.81 99 SER A C 1
ATOM 765 O O . SER A 1 99 ? -4.225 -9.978 3.990 1.00 97.81 99 SER A O 1
ATOM 767 N N . ALA A 1 100 ? -3.098 -8.583 5.358 1.00 96.94 100 ALA A N 1
ATOM 768 C CA . ALA A 1 100 ? -2.544 -9.616 6.229 1.00 96.94 100 ALA A CA 1
ATOM 769 C C . ALA A 1 100 ? -3.537 -10.033 7.339 1.00 96.94 100 ALA A C 1
ATOM 771 O O . ALA A 1 100 ? -3.197 -10.816 8.225 1.00 96.94 100 ALA A O 1
ATOM 772 N N . VAL A 1 101 ? -4.755 -9.478 7.333 1.00 94.75 101 VAL A N 1
ATOM 773 C CA . VAL A 1 101 ? -5.812 -9.722 8.320 1.00 94.75 101 VAL A CA 1
ATOM 774 C C . VAL A 1 101 ? -6.936 -10.516 7.660 1.00 94.75 101 VAL A C 1
ATOM 776 O O . VAL A 1 101 ? -7.665 -9.987 6.827 1.00 94.75 101 VAL A O 1
ATOM 779 N N . GLU A 1 102 ? -7.135 -11.767 8.078 1.00 93.62 102 GLU A N 1
ATOM 780 C CA . GLU A 1 102 ? -8.111 -12.680 7.452 1.00 93.62 102 GLU A CA 1
ATOM 781 C C . GLU A 1 102 ? -9.554 -12.154 7.480 1.00 93.62 102 GLU A C 1
ATOM 783 O O . GLU A 1 102 ? -10.333 -12.375 6.558 1.00 93.62 102 GLU A O 1
ATOM 788 N N . ALA A 1 103 ? -9.922 -11.435 8.542 1.00 93.81 103 ALA A N 1
ATOM 789 C CA . ALA A 1 103 ? -11.300 -11.013 8.767 1.00 93.81 103 ALA A CA 1
ATOM 790 C C . ALA A 1 103 ? -11.759 -9.850 7.868 1.00 93.81 103 ALA A C 1
ATOM 792 O O . ALA A 1 103 ? -12.959 -9.577 7.801 1.00 93.81 103 ALA A O 1
ATOM 793 N N . CYS A 1 104 ? -10.840 -9.107 7.241 1.00 95.00 104 CYS A N 1
ATOM 794 C CA . CYS A 1 104 ? -11.195 -7.935 6.441 1.00 95.00 104 CYS A CA 1
ATOM 795 C C . CYS A 1 104 ? -10.057 -7.461 5.534 1.00 95.00 104 CYS A C 1
ATOM 797 O O . CYS A 1 104 ? -8.890 -7.491 5.917 1.00 95.00 104 CYS A O 1
ATOM 799 N N . PHE A 1 105 ? -10.414 -6.876 4.388 1.00 97.31 105 PHE A N 1
ATOM 800 C CA . PHE A 1 105 ? -9.468 -6.101 3.586 1.00 97.31 105 PHE A CA 1
ATOM 801 C C . PHE A 1 105 ? -9.130 -4.762 4.266 1.00 97.31 105 PHE A C 1
ATOM 803 O O . PHE A 1 105 ? -8.016 -4.575 4.752 1.00 97.31 105 PHE A O 1
ATOM 810 N N . CYS A 1 106 ? -10.112 -3.860 4.372 1.00 97.38 106 CYS A N 1
ATOM 811 C CA . CYS A 1 106 ? -10.024 -2.619 5.140 1.00 97.38 106 CYS A CA 1
ATOM 812 C C . CYS A 1 106 ? -11.403 -2.177 5.648 1.00 97.38 106 CYS A C 1
ATOM 814 O O . CYS A 1 106 ? -12.426 -2.452 5.022 1.00 97.38 106 CYS A O 1
ATOM 816 N N . ALA A 1 107 ? -11.436 -1.491 6.790 1.00 96.31 107 ALA A N 1
ATOM 817 C CA . ALA A 1 107 ? -12.665 -0.963 7.388 1.00 96.31 107 ALA A CA 1
ATOM 818 C C . ALA A 1 107 ? -13.005 0.475 6.938 1.00 96.31 107 ALA A C 1
ATOM 820 O O . ALA A 1 107 ? -13.919 1.091 7.486 1.00 96.31 107 ALA A O 1
ATOM 821 N N . GLY A 1 108 ? -12.282 1.022 5.956 1.00 96.06 108 GLY A N 1
ATOM 822 C CA . GLY A 1 108 ? -12.405 2.420 5.537 1.00 96.06 108 GLY A CA 1
ATOM 823 C C . GLY A 1 108 ? -11.652 3.372 6.468 1.00 96.06 108 GLY A C 1
ATOM 824 O O . GLY A 1 108 ? -10.649 2.992 7.062 1.00 96.06 108 GLY A O 1
ATOM 825 N N . ALA A 1 109 ? -12.098 4.624 6.576 1.00 95.25 109 ALA A N 1
ATOM 826 C CA . ALA A 1 109 ? -11.404 5.648 7.361 1.00 95.25 109 ALA A CA 1
ATOM 827 C C . ALA A 1 109 ? -11.386 5.349 8.871 1.00 95.25 109 ALA A C 1
ATOM 829 O O . ALA A 1 109 ? -12.376 4.869 9.427 1.00 95.25 109 ALA A O 1
ATOM 830 N N . ASP A 1 110 ? -10.297 5.704 9.558 1.00 95.69 110 ASP A N 1
ATOM 831 C CA . ASP A 1 110 ? -10.228 5.584 11.016 1.00 95.69 110 ASP A CA 1
ATOM 832 C C . ASP A 1 110 ? -11.123 6.629 11.708 1.00 95.69 110 ASP A C 1
ATOM 834 O O . ASP A 1 110 ? -10.767 7.797 11.872 1.00 95.69 110 ASP A O 1
ATOM 838 N N . LEU A 1 111 ? -12.317 6.202 12.136 1.00 94.62 111 LEU A N 1
ATOM 839 C CA . LEU A 1 111 ? -13.284 7.071 12.814 1.00 94.62 111 LEU A CA 1
ATOM 840 C C . LEU A 1 111 ? -12.792 7.591 14.174 1.00 94.62 111 LEU A C 1
ATOM 842 O O . LEU A 1 111 ? -13.284 8.625 14.630 1.00 94.62 111 LEU A O 1
ATOM 846 N N . LYS A 1 112 ? -11.836 6.914 14.828 1.00 93.38 112 LYS A N 1
ATOM 847 C CA . LYS A 1 112 ? -11.259 7.405 16.088 1.00 93.38 112 LYS A CA 1
ATOM 848 C C . LYS A 1 112 ? -10.368 8.609 15.825 1.00 93.38 112 LYS A C 1
ATOM 850 O O . LYS A 1 112 ? -10.481 9.593 16.549 1.00 93.38 112 LYS A O 1
ATOM 855 N N . GLU A 1 113 ? -9.549 8.557 14.776 1.00 93.44 113 GLU A N 1
ATOM 856 C CA . GLU A 1 113 ? -8.754 9.713 14.352 1.00 93.44 113 GLU A CA 1
ATOM 857 C C . GLU A 1 113 ? -9.653 10.844 13.851 1.00 93.44 113 GLU A C 1
ATOM 859 O O . GLU A 1 113 ? -9.498 11.982 14.291 1.00 93.44 113 GLU A O 1
ATOM 864 N N . ARG A 1 114 ? -10.656 10.536 13.013 1.00 92.25 114 ARG A N 1
ATOM 865 C CA . ARG A 1 114 ? -11.576 11.554 12.471 1.00 92.25 114 ARG A CA 1
ATOM 866 C C . ARG A 1 114 ? -12.327 12.325 13.550 1.00 92.25 114 ARG A C 1
ATOM 868 O O . ARG A 1 114 ? -12.631 13.493 13.343 1.00 92.25 114 ARG A O 1
ATOM 875 N N . ARG A 1 115 ? -12.607 11.713 14.706 1.00 93.69 115 ARG A N 1
ATOM 876 C CA . ARG A 1 115 ? -13.231 12.411 15.842 1.00 93.69 115 ARG A CA 1
ATOM 877 C C . ARG A 1 115 ? -12.386 13.586 16.349 1.00 93.69 115 ARG A C 1
ATOM 879 O O . ARG A 1 115 ? -12.949 14.522 16.907 1.00 93.69 115 ARG A O 1
ATOM 886 N N . GLY A 1 116 ? -11.065 13.524 16.189 1.00 92.81 116 GLY A N 1
ATOM 887 C CA . GLY A 1 116 ? -10.137 14.578 16.596 1.00 92.81 116 GLY A CA 1
ATOM 888 C C . GLY A 1 116 ? -9.826 15.608 15.510 1.00 92.81 116 GLY A C 1
ATOM 889 O O . GLY A 1 116 ? -9.045 16.515 15.777 1.00 92.81 116 GLY A O 1
ATOM 890 N N . PHE A 1 117 ? -10.379 15.475 14.300 1.00 92.75 117 PHE A N 1
ATOM 891 C CA . PHE A 1 117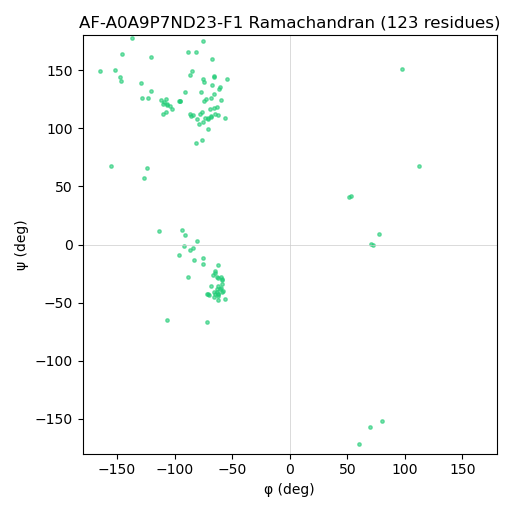 ? -10.045 16.373 13.195 1.00 92.75 117 PHE A CA 1
ATOM 892 C C . PHE A 1 117 ? -10.696 17.743 13.379 1.00 92.75 117 PHE A C 1
ATOM 894 O O . PHE A 1 117 ? -11.858 17.868 13.766 1.00 92.75 117 PHE A O 1
ATOM 901 N N . THR A 1 118 ? -9.939 18.779 13.043 1.00 92.31 118 THR A N 1
ATOM 902 C CA . THR A 1 118 ? -10.430 20.151 12.923 1.00 92.31 118 THR A CA 1
ATOM 903 C C . THR A 1 118 ? -11.106 20.375 11.567 1.00 92.31 118 THR A C 1
ATOM 905 O O . THR A 1 118 ? -10.929 19.601 10.622 1.00 92.31 118 THR A O 1
ATOM 908 N N . GLN A 1 119 ? -11.860 21.472 11.432 1.00 88.69 119 GLN A N 1
ATOM 909 C CA . GLN A 1 119 ? -12.502 21.822 10.159 1.00 88.69 119 GLN A CA 1
ATOM 910 C C . GLN A 1 119 ? -11.475 22.028 9.035 1.00 88.69 119 GLN A C 1
ATOM 912 O O . GLN A 1 119 ? -11.707 21.587 7.916 1.00 88.69 119 GLN A O 1
ATOM 917 N N . ALA A 1 120 ? -10.324 22.639 9.337 1.00 88.75 120 ALA A N 1
ATOM 918 C CA . ALA A 1 120 ? -9.259 22.872 8.361 1.00 88.75 120 ALA A CA 1
ATOM 919 C C . ALA A 1 120 ? -8.669 21.567 7.796 1.00 88.75 120 ALA A C 1
ATOM 921 O O . ALA A 1 120 ? -8.238 21.533 6.653 1.00 88.75 120 ALA A O 1
ATOM 922 N N . GLU A 1 121 ? -8.685 20.481 8.570 1.00 84.75 121 GLU A N 1
ATOM 923 C CA . GLU A 1 121 ? -8.189 19.168 8.136 1.00 84.75 121 GLU A CA 1
ATOM 924 C C . GLU A 1 121 ? -9.217 18.371 7.323 1.00 84.75 121 GLU A C 1
ATOM 926 O O . GLU A 1 121 ? -8.869 17.366 6.706 1.00 84.75 121 GLU A O 1
ATOM 931 N N . CYS A 1 122 ? -10.484 18.791 7.335 1.00 81.19 122 CYS A N 1
ATOM 932 C CA . CYS A 1 122 ? -11.564 18.152 6.582 1.00 81.19 122 CYS A CA 1
ATOM 933 C C . CYS A 1 122 ? -11.841 18.824 5.231 1.00 81.19 122 CYS A C 1
ATOM 935 O O . CYS A 1 122 ? -12.632 18.300 4.447 1.00 81.19 122 CYS A O 1
ATOM 937 N N . VAL A 1 123 ? -11.234 19.980 4.968 1.00 80.50 123 VAL A N 1
ATOM 938 C CA . VAL A 1 123 ? -11.445 20.754 3.745 1.00 80.50 123 VAL A CA 1
ATOM 939 C C . VAL A 1 123 ? -10.197 20.623 2.880 1.00 80.50 123 VAL A C 1
ATOM 941 O O . VAL A 1 123 ? -9.088 20.882 3.339 1.00 80.50 123 VAL A O 1
ATOM 944 N N . PHE A 1 124 ? -10.376 20.196 1.631 1.00 61.03 124 PHE A N 1
ATOM 945 C CA . PHE A 1 124 ? -9.325 20.321 0.625 1.00 61.03 124 PHE A CA 1
ATOM 946 C C . PHE A 1 124 ? -9.220 21.804 0.231 1.00 61.03 124 PHE A C 1
ATOM 948 O O . PHE A 1 124 ? -10.261 22.378 -0.101 1.00 61.03 124 PHE A O 1
ATOM 955 N N . PRO A 1 125 ? -8.034 22.434 0.322 1.00 58.91 125 PRO A N 1
ATOM 956 C CA . PRO A 1 125 ? -7.831 23.783 -0.199 1.00 58.91 125 PRO A CA 1
ATOM 957 C C . PRO A 1 125 ? -7.976 23.835 -1.724 1.00 58.91 125 PRO A C 1
ATOM 959 O O . PRO A 1 125 ? -7.731 22.797 -2.385 1.00 58.91 125 PRO A O 1
#

Sequence (125 aa):
MPPRIRFALPRRVFYSTQTEPLIRVTNLRAPSTGHIRVLELNLPKTRNAISRALLAALRSEVDDVQRQYGPDGQETGLHLEESSAGGDVGPTRALVLASAVEACFCAGADLKERRGFTQAECVFP

Solvent-accessible surface area (backbone atoms only — not comparable to full-atom values): 7884 Å² total; per-residue (Å²): 135,85,86,83,83,78,83,78,76,85,79,85,76,82,81,76,78,82,74,78,60,59,58,44,80,45,77,45,77,45,97,84,67,19,17,36,37,36,40,22,36,45,36,68,94,60,41,34,33,50,35,73,68,50,49,51,54,52,47,52,58,50,51,58,55,49,61,24,36,44,98,87,70,46,76,62,82,56,46,64,74,56,83,91,78,81,62,79,42,45,47,76,74,44,80,43,84,49,43,71,32,92,91,42,68,57,65,48,68,30,65,77,62,56,73,73,57,53,71,75,77,74,51,84,130

Nearest PDB structures (foldseek):
  5zai-assembly1_A  TM=8.335E-01  e=5.491E-03  Metallosphaera sedula DSM 5348
  3ju1-assembly2_B  TM=8.651E-01  e=1.455E-02  Shewanella oneidensis MR-1